Protein AF-A0A4D8QZX9-F1 (afdb_monomer_lite)

Foldseek 3Di:
DDPPPDPPDDDPVVLLQLLLVLQCVQVVHDSVVSNVLLVVLVPDLNSLVVSLVSLVVSLVPDPDPVVNVVSVVSSVVSVVVSPPDDPPVPDDPD

Radius of gyration: 15.28 Å; chains: 1; bounding box: 41×32×43 Å

Sequence (94 aa):
MRLQTDPTHFSITAFLADQVTLVARQEQLSPGAAVLRIQELSRDTAGRARLLEIISDAWRKETNPTESSKIAALRSELAAWALHVTPSDSLPRS

Secondary structure (DSSP, 8-state):
------TTS--HHHHHHHHHHHHHHHHT--HHHHHHHHHHHTTSHHHHHHHHHHHHHHHHH---HHHHHHHHHHHHHHHHHHH---GGG-----

pLDDT: mean 81.33, std 18.48, range [31.53, 97.19]

Organism: Azospirillum brasilense (NCBI:txid192)

Structure (mmCIF, N/CA/C/O backbone):
data_AF-A0A4D8QZX9-F1
#
_entry.id   AF-A0A4D8QZX9-F1
#
loop_
_atom_site.group_PDB
_atom_site.id
_atom_site.type_symbol
_atom_site.label_atom_id
_atom_site.label_alt_id
_atom_site.label_comp_id
_atom_site.label_asym_id
_atom_site.label_entity_id
_atom_site.label_seq_id
_atom_site.pdbx_PDB_ins_code
_atom_site.Cartn_x
_atom_site.Cartn_y
_atom_site.Cartn_z
_atom_site.occupancy
_atom_site.B_iso_or_equiv
_atom_site.auth_seq_id
_atom_site.auth_comp_id
_atom_site.auth_asym_id
_atom_site.auth_atom_id
_atom_site.pdbx_PDB_model_num
ATOM 1 N N . MET A 1 1 ? -14.302 23.157 8.674 1.00 31.53 1 MET A N 1
ATOM 2 C CA . MET A 1 1 ? -13.825 23.024 7.283 1.00 31.53 1 MET A CA 1
ATOM 3 C C . MET A 1 1 ? -13.835 21.539 6.935 1.00 31.53 1 MET A C 1
ATOM 5 O O . MET A 1 1 ? -12.962 20.814 7.385 1.00 31.53 1 MET A O 1
ATOM 9 N N . ARG A 1 2 ? -14.894 21.046 6.278 1.00 40.22 2 ARG A N 1
ATOM 10 C CA . ARG A 1 2 ? -14.956 19.657 5.795 1.00 40.22 2 ARG A CA 1
ATOM 11 C C . ARG A 1 2 ? -14.300 19.650 4.419 1.00 40.22 2 ARG A C 1
ATOM 13 O O . ARG A 1 2 ? -14.847 20.242 3.497 1.00 40.22 2 ARG A O 1
ATOM 20 N N . LEU A 1 3 ? -13.112 19.059 4.313 1.00 42.94 3 LEU A N 1
ATOM 21 C CA . LEU A 1 3 ? -12.501 18.751 3.022 1.00 42.94 3 LEU A CA 1
ATOM 22 C C . LEU A 1 3 ? -13.362 17.664 2.379 1.00 42.94 3 LEU A C 1
ATOM 24 O O . LEU A 1 3 ? -13.232 16.484 2.685 1.00 42.94 3 LEU A O 1
ATOM 28 N N . GLN A 1 4 ? -14.324 18.099 1.574 1.00 37.94 4 GLN A N 1
ATOM 29 C CA . GLN A 1 4 ? -15.104 17.2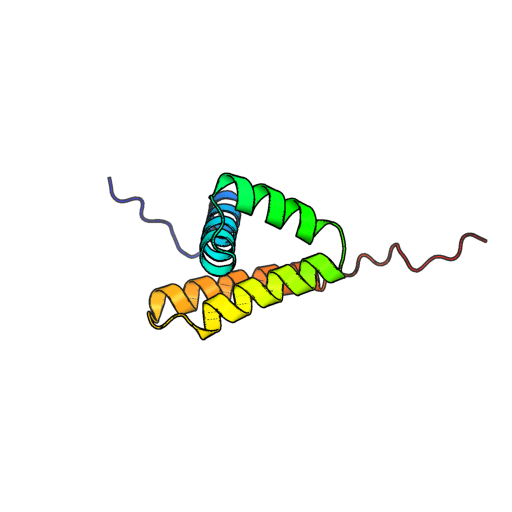31 0.712 1.00 37.94 4 GLN A CA 1
ATOM 30 C C . GLN A 1 4 ? -14.202 16.907 -0.480 1.00 37.94 4 GLN A C 1
ATOM 32 O O . GLN A 1 4 ? -14.163 17.644 -1.461 1.00 37.94 4 GLN A O 1
ATOM 37 N N . THR A 1 5 ? -13.381 15.869 -0.338 1.00 49.31 5 THR A N 1
ATOM 38 C CA . THR A 1 5 ? -12.615 15.313 -1.449 1.00 49.31 5 THR A CA 1
ATOM 39 C C . THR A 1 5 ? -13.591 14.613 -2.378 1.00 49.31 5 THR A C 1
ATOM 41 O O . THR A 1 5 ? -14.231 13.629 -2.012 1.00 49.31 5 THR A O 1
ATOM 44 N N . ASP A 1 6 ? -13.747 15.180 -3.567 1.00 45.88 6 ASP A N 1
ATOM 45 C CA . ASP A 1 6 ? -14.441 14.542 -4.671 1.00 45.88 6 ASP A CA 1
ATOM 46 C C . ASP A 1 6 ? -13.744 13.200 -4.976 1.00 45.88 6 ASP A C 1
ATOM 48 O O . ASP A 1 6 ? -12.552 13.203 -5.300 1.00 45.88 6 ASP A O 1
ATOM 52 N N . PRO A 1 7 ? -14.434 12.051 -4.855 1.00 50.03 7 PRO A N 1
ATOM 53 C CA . PRO A 1 7 ? -13.836 10.738 -5.089 1.00 50.03 7 PRO A CA 1
ATOM 54 C C . PRO A 1 7 ? -13.417 10.518 -6.552 1.00 50.03 7 PRO A C 1
ATOM 56 O O . PRO A 1 7 ? -12.755 9.525 -6.840 1.00 50.03 7 PRO A O 1
ATOM 59 N N . THR A 1 8 ? -13.780 11.424 -7.469 1.00 46.72 8 THR A N 1
ATOM 60 C CA . THR A 1 8 ? -13.354 11.397 -8.877 1.00 46.72 8 THR A CA 1
ATOM 61 C C . THR A 1 8 ? -12.069 12.185 -9.152 1.00 46.72 8 THR A C 1
ATOM 63 O O . THR A 1 8 ? -11.479 12.037 -10.220 1.00 46.72 8 THR A O 1
ATOM 66 N N . HIS A 1 9 ? -11.580 12.977 -8.191 1.00 52.66 9 HIS A N 1
ATOM 67 C CA . HIS A 1 9 ? -10.323 13.711 -8.327 1.00 52.66 9 HIS A CA 1
ATOM 68 C C . HIS A 1 9 ? -9.153 12.887 -7.773 1.00 52.66 9 HIS A C 1
ATOM 70 O O . HIS A 1 9 ? -8.858 12.892 -6.577 1.00 52.66 9 HIS A O 1
ATOM 76 N N . PHE A 1 10 ? -8.461 12.184 -8.671 1.00 51.91 10 PHE A N 1
ATOM 77 C CA . PHE A 1 10 ? -7.230 11.458 -8.365 1.00 51.91 10 PHE A CA 1
ATOM 78 C C . PHE A 1 10 ? -6.134 12.430 -7.894 1.00 51.91 10 PHE A C 1
ATOM 80 O O . PHE A 1 10 ? -5.587 13.205 -8.678 1.00 51.91 10 PHE A O 1
ATOM 87 N N . SER A 1 11 ? -5.800 12.398 -6.604 1.00 66.62 11 SER A N 1
ATOM 88 C CA . SER A 1 11 ? -4.642 13.111 -6.059 1.00 66.62 11 SER A CA 1
ATOM 89 C C . SER A 1 11 ? -3.486 12.134 -5.888 1.00 66.62 11 SER A C 1
ATOM 91 O O . SER A 1 11 ? -3.558 11.229 -5.058 1.00 66.62 11 SER A O 1
ATOM 93 N N . ILE A 1 12 ? -2.393 12.345 -6.631 1.00 65.81 12 ILE A N 1
ATOM 94 C CA . ILE A 1 12 ? -1.156 11.548 -6.525 1.00 65.81 12 ILE A CA 1
ATOM 95 C C . ILE A 1 12 ? -0.654 11.513 -5.072 1.00 65.81 12 ILE A C 1
ATOM 97 O O . ILE A 1 12 ? -0.178 10.485 -4.592 1.00 65.81 12 ILE A O 1
ATOM 101 N N . THR A 1 13 ? -0.800 12.621 -4.341 1.00 72.75 13 THR A N 1
ATOM 102 C CA . THR A 1 13 ? -0.407 12.713 -2.930 1.00 72.75 13 THR A CA 1
ATOM 103 C C . THR A 1 13 ? -1.286 11.847 -2.029 1.00 72.75 13 THR A C 1
ATOM 105 O O . THR A 1 13 ? -0.758 11.188 -1.138 1.00 72.75 13 THR A O 1
ATOM 108 N N . ALA A 1 14 ? -2.601 11.809 -2.268 1.00 76.44 14 ALA A N 1
ATOM 109 C CA . ALA A 1 14 ? -3.512 10.938 -1.522 1.00 76.44 14 ALA A CA 1
ATOM 110 C C . ALA A 1 14 ? -3.233 9.461 -1.831 1.00 76.44 14 ALA A C 1
ATOM 112 O O . ALA A 1 14 ? -3.096 8.656 -0.918 1.00 76.44 14 ALA A O 1
ATOM 113 N N . PHE A 1 15 ? -3.011 9.138 -3.106 1.00 80.81 15 PHE A N 1
ATOM 114 C CA . PHE A 1 15 ? -2.652 7.793 -3.548 1.00 80.81 15 PHE A CA 1
ATOM 115 C C . PHE A 1 15 ? -1.357 7.279 -2.898 1.00 80.81 15 PHE A C 1
ATOM 117 O O . PHE A 1 15 ? -1.282 6.125 -2.471 1.00 80.81 15 PHE A O 1
ATOM 124 N N . LEU A 1 16 ? -0.327 8.127 -2.785 1.00 85.50 16 LEU A N 1
ATOM 125 C CA . LEU A 1 16 ? 0.907 7.770 -2.082 1.00 85.50 16 LEU A CA 1
ATOM 126 C C . LEU A 1 16 ? 0.684 7.632 -0.569 1.00 85.50 16 LEU A C 1
ATOM 128 O O . LEU A 1 16 ? 1.193 6.692 0.036 1.00 85.50 16 LEU A O 1
ATOM 132 N N . ALA A 1 17 ? -0.079 8.536 0.048 1.00 89.19 17 ALA A N 1
ATOM 133 C CA . ALA A 1 17 ? -0.377 8.479 1.480 1.00 89.19 17 ALA A CA 1
ATOM 134 C C . ALA A 1 17 ? -1.154 7.208 1.865 1.00 89.19 17 ALA A C 1
ATOM 136 O O . ALA A 1 17 ? -0.858 6.585 2.891 1.00 89.19 17 ALA A O 1
ATOM 137 N N . ASP A 1 18 ? -2.095 6.788 1.022 1.00 90.38 18 ASP A N 1
ATOM 138 C CA . ASP A 1 18 ? -2.870 5.565 1.215 1.00 90.38 18 ASP A CA 1
ATOM 139 C C . ASP A 1 18 ? -1.977 4.323 1.084 1.00 90.38 18 ASP A C 1
ATOM 141 O O . ASP A 1 18 ? -2.020 3.440 1.942 1.00 90.38 18 ASP A O 1
ATOM 145 N N . GLN A 1 19 ? -1.080 4.280 0.090 1.00 91.88 19 GLN A N 1
ATOM 146 C CA . GLN A 1 19 ? -0.079 3.209 -0.017 1.00 91.88 19 GLN A CA 1
ATOM 147 C C . GLN A 1 19 ? 0.824 3.141 1.217 1.00 91.88 19 GLN A C 1
ATOM 149 O O . GLN A 1 19 ? 1.014 2.062 1.776 1.00 91.88 19 GLN A O 1
ATOM 154 N N . VAL A 1 20 ? 1.353 4.283 1.670 1.00 94.88 20 VAL A N 1
ATOM 155 C CA . VAL A 1 20 ? 2.213 4.364 2.863 1.00 94.88 20 VAL A CA 1
ATOM 156 C C . VAL A 1 20 ? 1.479 3.834 4.087 1.00 94.88 20 VAL A C 1
ATOM 158 O O . VAL A 1 20 ? 2.038 3.035 4.833 1.00 94.88 20 VAL A O 1
ATOM 161 N N . THR A 1 21 ? 0.219 4.225 4.272 1.00 94.75 21 THR A N 1
ATOM 162 C CA . THR A 1 21 ? -0.608 3.774 5.397 1.00 94.75 21 THR A CA 1
ATOM 163 C C . THR A 1 21 ? -0.833 2.263 5.360 1.00 94.75 21 THR A C 1
ATOM 165 O O . THR A 1 21 ? -0.683 1.583 6.379 1.00 94.75 21 THR A O 1
ATOM 168 N N . LEU A 1 22 ? -1.153 1.714 4.187 1.00 94.06 22 LEU A N 1
ATOM 169 C CA . LEU A 1 22 ? -1.407 0.284 4.018 1.00 94.06 22 LEU A CA 1
ATOM 170 C C . LEU A 1 22 ? -0.138 -0.550 4.225 1.00 94.06 22 LEU A C 1
ATOM 172 O O . LEU A 1 22 ? -0.180 -1.539 4.957 1.00 94.06 22 LEU A O 1
ATOM 176 N N . VAL A 1 23 ? 0.994 -0.133 3.652 1.00 96.25 23 VAL A N 1
ATOM 177 C CA . VAL A 1 23 ? 2.290 -0.810 3.825 1.00 96.25 23 VAL A CA 1
ATOM 178 C C . VAL A 1 23 ? 2.758 -0.727 5.277 1.00 96.25 23 VAL A C 1
ATOM 180 O O . VAL A 1 23 ? 3.125 -1.750 5.852 1.00 96.25 23 VAL A O 1
ATOM 183 N N . ALA A 1 24 ? 2.664 0.450 5.906 1.00 96.88 24 ALA A N 1
ATOM 184 C CA . ALA A 1 24 ? 2.999 0.630 7.318 1.00 96.88 24 ALA A CA 1
ATOM 185 C C . ALA A 1 24 ? 2.210 -0.332 8.213 1.00 96.88 24 ALA A C 1
ATOM 187 O O . ALA A 1 24 ? 2.783 -0.989 9.080 1.00 96.88 24 ALA A O 1
ATOM 188 N N . ARG A 1 25 ? 0.902 -0.474 7.968 1.00 94.31 25 ARG A N 1
ATOM 189 C CA . ARG A 1 25 ? 0.039 -1.380 8.734 1.00 94.31 25 ARG A CA 1
ATOM 190 C C . ARG A 1 25 ? 0.360 -2.855 8.482 1.00 94.31 25 ARG A C 1
ATOM 192 O O . ARG A 1 25 ? 0.404 -3.619 9.442 1.00 94.31 25 ARG A O 1
ATOM 199 N N . GLN A 1 26 ? 0.540 -3.271 7.227 1.00 95.25 26 GLN A N 1
ATOM 200 C CA . GLN A 1 26 ? 0.758 -4.688 6.899 1.00 95.25 26 GLN A CA 1
ATOM 201 C C . GLN A 1 26 ? 2.135 -5.193 7.328 1.00 95.25 26 GLN A C 1
ATOM 203 O O . GLN A 1 26 ? 2.240 -6.326 7.791 1.00 95.25 26 GLN A O 1
ATOM 208 N N . GLU A 1 27 ? 3.168 -4.363 7.200 1.00 94.88 27 GLU A N 1
ATOM 209 C CA . GLU A 1 27 ? 4.547 -4.734 7.538 1.00 94.88 27 GLU A CA 1
ATOM 210 C C . GLU A 1 27 ? 4.988 -4.221 8.923 1.00 94.88 27 GLU A C 1
ATOM 212 O O . GLU A 1 27 ? 6.139 -4.405 9.302 1.00 94.88 27 GLU A O 1
ATOM 217 N N . GLN A 1 28 ? 4.081 -3.607 9.697 1.00 96.75 28 GLN A N 1
ATOM 218 C CA . GLN A 1 28 ? 4.345 -3.050 11.036 1.00 96.75 28 GLN A CA 1
ATOM 219 C C . GLN A 1 28 ? 5.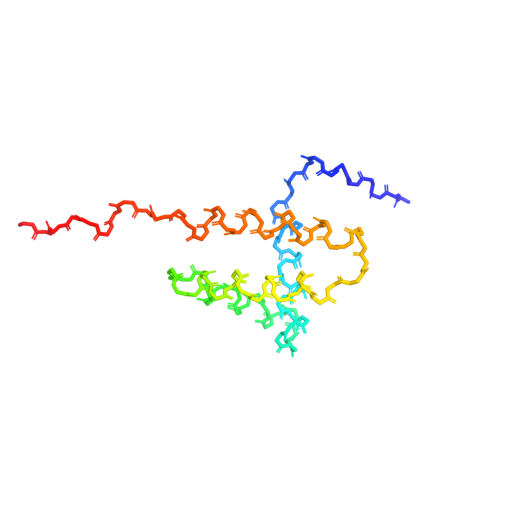491 -2.021 11.056 1.00 96.75 28 GLN A C 1
ATOM 221 O O . GLN A 1 28 ? 6.324 -1.990 11.961 1.00 96.75 28 GLN A O 1
ATOM 226 N N . LEU A 1 29 ? 5.525 -1.156 10.043 1.00 96.75 29 LEU A N 1
ATOM 227 C CA . LEU A 1 29 ? 6.546 -0.126 9.868 1.00 96.75 29 LEU A CA 1
ATOM 228 C C . LEU A 1 29 ? 6.055 1.238 10.363 1.00 96.75 29 LEU A C 1
ATOM 230 O O . LEU A 1 29 ? 4.860 1.535 10.369 1.00 96.75 29 LEU A O 1
ATOM 234 N N . SER A 1 30 ? 6.994 2.119 10.712 1.00 97.19 30 SER A N 1
ATOM 235 C CA . SER A 1 30 ? 6.679 3.545 10.842 1.00 97.19 30 SER A CA 1
ATOM 236 C C . SER A 1 30 ? 6.344 4.145 9.464 1.00 97.19 30 SER A C 1
ATOM 238 O O . SER A 1 30 ? 6.821 3.630 8.448 1.00 97.19 30 SER A O 1
ATOM 240 N N . PRO A 1 31 ? 5.595 5.263 9.383 1.00 93.50 31 PRO A N 1
ATOM 241 C CA . PRO A 1 31 ? 5.272 5.888 8.097 1.00 93.50 31 PRO A CA 1
ATOM 242 C C . PRO A 1 31 ? 6.513 6.230 7.258 1.00 93.50 31 PRO A C 1
ATOM 244 O O . PRO A 1 31 ? 6.533 5.991 6.054 1.00 93.50 31 PRO A O 1
ATOM 247 N N . GLY A 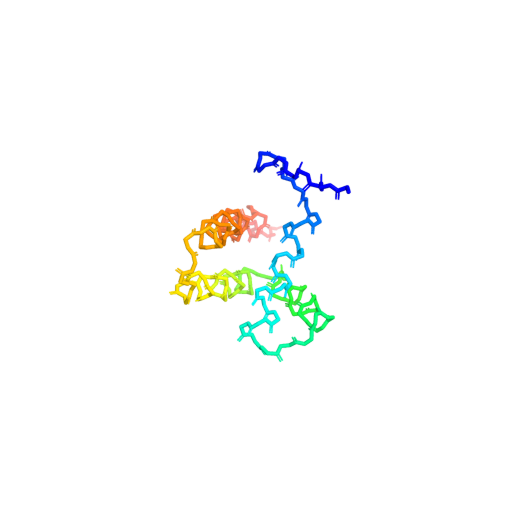1 32 ? 7.582 6.724 7.895 1.00 94.62 32 GLY A N 1
ATOM 248 C CA . GLY A 1 32 ? 8.846 7.014 7.210 1.00 94.62 32 GLY A CA 1
ATOM 249 C C . GLY A 1 32 ? 9.530 5.759 6.658 1.00 94.62 32 GLY A C 1
ATOM 250 O O . GLY A 1 32 ? 10.010 5.769 5.526 1.00 94.62 32 GLY A O 1
ATOM 251 N N . ALA A 1 33 ? 9.524 4.656 7.413 1.00 96.81 33 ALA A N 1
ATOM 252 C CA . ALA A 1 33 ? 10.069 3.380 6.947 1.00 96.81 33 ALA A CA 1
ATOM 253 C C . ALA A 1 33 ? 9.230 2.774 5.808 1.00 96.81 33 ALA A C 1
ATOM 255 O O . ALA A 1 33 ? 9.791 2.230 4.860 1.00 96.81 33 ALA A O 1
ATOM 256 N N . ALA A 1 34 ? 7.905 2.932 5.846 1.00 97.12 34 ALA A N 1
ATOM 257 C CA . ALA A 1 34 ? 7.018 2.492 4.772 1.00 97.12 34 ALA A CA 1
ATOM 258 C C . ALA A 1 34 ? 7.264 3.250 3.455 1.00 97.12 34 ALA A C 1
ATOM 260 O O . ALA A 1 34 ? 7.238 2.635 2.392 1.00 97.12 34 ALA A O 1
ATOM 261 N N . VAL A 1 35 ? 7.581 4.552 3.503 1.00 96.25 35 VAL A N 1
ATOM 262 C CA . VAL A 1 35 ? 7.991 5.311 2.304 1.00 96.25 35 VAL A CA 1
ATOM 263 C C . VAL A 1 35 ? 9.248 4.706 1.675 1.00 96.25 35 VAL A C 1
ATOM 265 O O . VAL A 1 35 ? 9.263 4.448 0.472 1.00 96.25 35 VAL A O 1
ATOM 268 N N . LEU A 1 36 ? 10.286 4.440 2.474 1.00 97.12 36 LEU A N 1
ATOM 269 C CA . LEU A 1 36 ? 11.530 3.834 1.980 1.00 97.12 36 LEU A CA 1
ATOM 270 C C . LEU A 1 36 ? 11.288 2.435 1.409 1.00 97.12 36 LEU A C 1
ATOM 272 O O . LEU A 1 36 ? 11.834 2.082 0.365 1.00 97.12 36 LEU A O 1
ATOM 276 N N . ARG A 1 37 ? 10.418 1.659 2.058 1.00 96.56 37 ARG A N 1
ATOM 277 C CA . ARG A 1 37 ? 10.035 0.327 1.602 1.00 96.56 37 ARG A CA 1
ATOM 278 C C . ARG A 1 37 ? 9.310 0.359 0.259 1.00 96.56 37 ARG A C 1
ATOM 280 O O . ARG A 1 37 ? 9.639 -0.419 -0.629 1.00 96.56 37 ARG A O 1
ATOM 287 N N . ILE A 1 38 ? 8.371 1.286 0.073 1.00 95.00 38 ILE A N 1
ATOM 288 C CA . ILE A 1 38 ? 7.688 1.487 -1.214 1.00 95.00 38 ILE A CA 1
ATOM 289 C C . ILE A 1 38 ? 8.694 1.875 -2.302 1.00 95.00 38 ILE A C 1
ATOM 291 O O . ILE A 1 38 ? 8.631 1.342 -3.409 1.00 95.00 38 ILE A O 1
ATOM 295 N N . GLN A 1 39 ? 9.646 2.763 -1.998 1.00 94.50 39 GLN A N 1
ATOM 296 C CA . GLN A 1 39 ? 10.700 3.148 -2.942 1.00 94.50 39 GLN A CA 1
ATOM 297 C C . GLN A 1 39 ? 11.579 1.961 -3.346 1.00 94.50 39 GLN A C 1
ATOM 299 O O . GLN A 1 39 ? 11.916 1.833 -4.520 1.00 94.50 39 GLN A O 1
ATOM 304 N N . GLU A 1 40 ? 11.940 1.094 -2.399 1.00 95.81 40 GLU A N 1
ATOM 305 C CA . GLU A 1 40 ? 12.693 -0.136 -2.659 1.00 95.81 40 GLU A CA 1
ATOM 306 C C . GLU A 1 40 ? 11.905 -1.091 -3.563 1.00 95.81 40 GLU A C 1
ATOM 308 O O . GLU A 1 40 ? 12.408 -1.501 -4.606 1.00 95.81 40 GLU A O 1
ATOM 313 N N . LEU A 1 41 ? 10.651 -1.381 -3.206 1.00 94.69 41 LEU A N 1
ATOM 314 C CA . LEU A 1 41 ? 9.770 -2.267 -3.970 1.00 94.69 41 LEU A CA 1
ATOM 315 C C . LEU A 1 41 ? 9.469 -1.721 -5.373 1.00 94.69 41 LEU A C 1
ATOM 317 O O . LEU A 1 41 ? 9.231 -2.479 -6.301 1.00 94.69 41 LEU A O 1
ATOM 321 N N . SER A 1 42 ? 9.522 -0.410 -5.580 1.00 91.62 42 SER A N 1
ATOM 322 C CA . SER A 1 42 ? 9.217 0.185 -6.886 1.00 91.62 42 SER A CA 1
ATOM 323 C C . SER A 1 42 ? 10.326 0.020 -7.937 1.00 91.62 42 SER A C 1
ATOM 325 O O . SER A 1 42 ? 10.098 0.339 -9.112 1.00 91.62 42 SER A O 1
ATOM 327 N N . ARG A 1 43 ? 11.516 -0.454 -7.536 1.00 90.75 43 ARG A N 1
ATOM 328 C CA . ARG A 1 43 ? 12.734 -0.489 -8.370 1.00 90.75 43 ARG A CA 1
ATOM 329 C C . ARG A 1 43 ? 12.661 -1.454 -9.544 1.00 90.75 43 ARG A C 1
ATOM 331 O O . ARG A 1 43 ? 13.182 -1.130 -10.605 1.00 90.75 43 ARG A O 1
ATOM 338 N N . ASP A 1 44 ? 12.017 -2.599 -9.368 1.00 89.56 44 ASP A N 1
ATOM 339 C CA . ASP A 1 44 ? 11.943 -3.646 -10.383 1.00 89.56 44 ASP A CA 1
ATOM 340 C C . ASP A 1 44 ? 10.571 -4.325 -10.392 1.00 89.56 44 ASP A C 1
ATOM 342 O O . ASP A 1 44 ? 9.758 -4.160 -9.483 1.00 89.56 44 ASP A O 1
ATOM 346 N N . THR A 1 45 ? 10.294 -5.092 -11.443 1.00 88.81 45 THR A N 1
ATOM 347 C CA . THR A 1 45 ? 8.997 -5.751 -11.640 1.00 88.81 45 THR A CA 1
ATOM 348 C C . THR A 1 45 ? 8.631 -6.696 -10.493 1.00 88.81 45 THR A C 1
ATOM 350 O O . THR A 1 45 ? 7.458 -6.781 -10.128 1.00 88.81 45 THR A O 1
ATOM 353 N N . ALA A 1 46 ? 9.608 -7.378 -9.888 1.00 91.00 46 ALA A N 1
ATOM 354 C CA . ALA A 1 46 ? 9.358 -8.303 -8.785 1.00 91.00 46 ALA A CA 1
ATOM 355 C C . ALA A 1 46 ? 8.944 -7.552 -7.511 1.00 91.00 46 ALA A C 1
ATOM 357 O O . ALA A 1 46 ? 7.974 -7.927 -6.850 1.00 91.00 46 ALA A O 1
ATOM 358 N N . GLY A 1 47 ? 9.617 -6.447 -7.198 1.00 93.56 47 GLY A N 1
ATOM 359 C CA . GLY A 1 47 ? 9.248 -5.559 -6.105 1.00 93.56 47 GLY A CA 1
ATOM 360 C C . GLY A 1 47 ? 7.865 -4.937 -6.314 1.00 93.56 47 GLY A C 1
ATOM 361 O O . GLY A 1 47 ? 7.071 -4.883 -5.375 1.00 93.56 47 GLY A O 1
ATOM 362 N N . ARG A 1 48 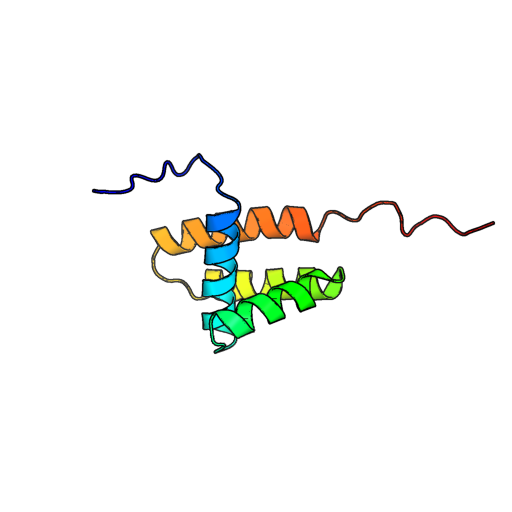? 7.520 -4.542 -7.547 1.00 93.12 48 ARG A N 1
ATOM 363 C CA . ARG A 1 48 ? 6.188 -3.996 -7.870 1.00 93.12 48 ARG A CA 1
ATOM 364 C C . ARG A 1 48 ? 5.091 -5.035 -7.684 1.00 93.12 48 ARG A C 1
ATOM 366 O O . ARG A 1 48 ? 4.054 -4.726 -7.099 1.00 93.12 48 ARG A O 1
ATOM 373 N N . ALA A 1 49 ? 5.335 -6.271 -8.121 1.00 92.94 49 ALA A N 1
ATOM 374 C CA . ALA A 1 49 ? 4.437 -7.392 -7.864 1.00 92.94 49 ALA A CA 1
ATOM 375 C C . ALA A 1 49 ? 4.267 -7.622 -6.355 1.00 92.94 49 ALA A C 1
ATOM 377 O O . ALA A 1 49 ? 3.145 -7.762 -5.870 1.00 92.94 49 ALA A O 1
ATOM 378 N N . ARG A 1 50 ? 5.360 -7.551 -5.587 1.00 94.94 50 ARG A N 1
ATOM 379 C CA . ARG A 1 50 ? 5.307 -7.683 -4.129 1.00 94.94 50 ARG A CA 1
ATOM 380 C C . ARG A 1 50 ? 4.524 -6.553 -3.458 1.00 94.94 50 ARG A C 1
ATOM 382 O O . ARG A 1 50 ? 3.748 -6.811 -2.540 1.00 94.94 50 ARG A O 1
ATOM 389 N N . LEU A 1 51 ? 4.678 -5.313 -3.918 1.00 94.62 51 LEU A N 1
ATOM 390 C CA . LEU A 1 51 ? 3.880 -4.186 -3.434 1.00 94.62 51 LEU A CA 1
ATOM 391 C C . LEU A 1 51 ? 2.384 -4.425 -3.692 1.00 94.62 51 LEU A C 1
ATOM 393 O O . LEU A 1 51 ? 1.565 -4.235 -2.792 1.00 94.62 51 LEU A O 1
ATOM 397 N N . LEU A 1 52 ? 2.028 -4.921 -4.880 1.00 94.56 52 LEU A N 1
ATOM 398 C CA . LEU A 1 52 ? 0.649 -5.279 -5.219 1.00 94.56 52 LEU A CA 1
ATOM 399 C C . LEU A 1 52 ? 0.089 -6.389 -4.316 1.00 94.56 52 LEU A C 1
ATOM 401 O O . LEU A 1 52 ? -1.078 -6.322 -3.918 1.00 94.56 52 LEU A O 1
ATOM 405 N N . GLU A 1 53 ? 0.896 -7.386 -3.955 1.00 95.44 53 GLU A N 1
ATOM 406 C CA . GLU A 1 53 ? 0.506 -8.438 -3.008 1.00 95.44 53 GLU A CA 1
ATOM 407 C C . GLU A 1 53 ? 0.192 -7.879 -1.619 1.00 95.44 53 GLU A C 1
ATOM 409 O O . GLU A 1 53 ? -0.856 -8.209 -1.066 1.00 95.44 53 GLU A O 1
ATOM 414 N N . ILE A 1 54 ? 1.040 -6.994 -1.082 1.00 95.75 54 ILE A N 1
ATOM 415 C CA . ILE A 1 54 ? 0.845 -6.371 0.240 1.00 95.75 54 ILE A CA 1
ATOM 416 C C . ILE A 1 54 ? -0.486 -5.613 0.288 1.00 95.75 54 ILE A C 1
ATOM 418 O O . ILE A 1 54 ? -1.282 -5.777 1.217 1.00 95.75 54 ILE A O 1
ATOM 422 N N . ILE A 1 55 ? -0.764 -4.810 -0.740 1.00 94.00 55 ILE A N 1
ATOM 423 C CA . ILE A 1 55 ? -2.029 -4.077 -0.854 1.00 94.00 55 ILE A CA 1
ATOM 424 C C . ILE A 1 55 ? -3.212 -5.042 -1.025 1.00 94.00 55 ILE A C 1
ATOM 426 O O . ILE A 1 55 ? -4.275 -4.839 -0.437 1.00 94.00 55 ILE A O 1
ATOM 430 N N . SER A 1 56 ? -3.037 -6.122 -1.788 1.00 94.44 56 SER A N 1
ATOM 431 C CA . SER A 1 56 ? -4.070 -7.148 -1.969 1.00 94.44 56 SER A CA 1
ATOM 432 C C . SER A 1 56 ? -4.391 -7.890 -0.671 1.00 94.44 56 SER A C 1
ATOM 434 O O . SER A 1 56 ? -5.556 -8.196 -0.417 1.00 94.44 56 SER A O 1
ATOM 436 N N . ASP A 1 57 ? -3.389 -8.156 0.166 1.00 95.38 57 ASP A N 1
ATOM 437 C CA . ASP A 1 57 ? -3.572 -8.712 1.507 1.00 95.38 57 ASP A CA 1
ATOM 438 C C . ASP A 1 57 ? -4.315 -7.747 2.423 1.00 95.38 57 ASP A C 1
ATOM 440 O O . ASP A 1 57 ? -5.199 -8.171 3.170 1.00 95.38 57 ASP A O 1
ATOM 444 N N . ALA A 1 58 ? -4.005 -6.451 2.348 1.00 92.44 58 ALA A N 1
ATOM 445 C CA . ALA A 1 58 ? -4.737 -5.436 3.095 1.00 92.44 58 ALA A CA 1
ATOM 446 C C . ALA A 1 58 ? -6.214 -5.393 2.692 1.00 92.44 58 ALA A C 1
ATOM 448 O O . ALA A 1 58 ? -7.079 -5.391 3.563 1.00 92.44 58 ALA A O 1
ATOM 449 N N . TRP A 1 59 ? -6.500 -5.451 1.389 1.00 93.38 59 TRP A N 1
ATOM 450 C CA . TRP A 1 59 ? -7.866 -5.508 0.873 1.00 93.38 59 TRP A CA 1
ATOM 451 C C . TRP A 1 59 ? -8.630 -6.739 1.373 1.00 93.38 59 TRP A C 1
ATOM 453 O O . TRP A 1 59 ? -9.756 -6.609 1.844 1.00 93.38 59 TRP A O 1
ATOM 463 N N . ARG A 1 60 ? -8.010 -7.928 1.325 1.00 93.38 60 ARG A N 1
ATOM 464 C CA . ARG A 1 60 ? -8.627 -9.185 1.789 1.00 93.38 60 ARG A CA 1
ATOM 465 C C . ARG A 1 60 ? -8.978 -9.174 3.278 1.00 93.38 60 ARG A C 1
ATOM 467 O O . ARG A 1 60 ? -9.918 -9.852 3.677 1.00 93.38 60 ARG A O 1
ATOM 474 N N . LYS A 1 61 ? -8.201 -8.457 4.095 1.00 93.44 61 LYS A N 1
ATOM 475 C CA . LYS A 1 61 ? -8.394 -8.360 5.551 1.00 93.44 61 LYS A CA 1
ATOM 476 C C . LYS A 1 61 ? -9.343 -7.227 5.958 1.00 93.44 61 LYS A C 1
ATOM 478 O O . LYS A 1 61 ? -9.708 -7.159 7.130 1.00 93.44 61 LYS A O 1
ATOM 483 N N . GLU A 1 62 ? -9.703 -6.326 5.044 1.00 93.50 62 GLU A N 1
ATOM 484 C CA . GLU A 1 62 ? -10.540 -5.167 5.356 1.00 93.50 62 GLU A CA 1
ATOM 485 C C . GLU A 1 62 ? -12.018 -5.562 5.452 1.00 93.50 62 GLU A C 1
ATOM 487 O O . GLU A 1 62 ? -12.581 -6.158 4.535 1.00 93.50 62 GLU A O 1
ATOM 492 N N . THR A 1 63 ? -12.650 -5.223 6.574 1.00 91.44 63 THR A N 1
ATOM 493 C CA . THR A 1 63 ? -14.049 -5.569 6.867 1.00 91.44 63 THR A CA 1
ATOM 494 C C . THR A 1 63 ? -14.993 -4.391 6.660 1.00 91.44 63 THR A C 1
ATOM 496 O O . THR A 1 63 ? -16.198 -4.590 6.499 1.00 91.44 63 THR A O 1
ATOM 499 N N . ASN A 1 64 ? -14.474 -3.161 6.634 1.00 90.44 64 ASN A N 1
ATOM 500 C CA . ASN A 1 64 ? -15.260 -1.977 6.336 1.00 90.44 64 ASN A CA 1
ATOM 501 C C . ASN A 1 64 ? -15.493 -1.872 4.814 1.00 90.44 64 ASN A C 1
ATOM 503 O O . ASN A 1 64 ? -14.528 -1.752 4.059 1.00 90.44 64 ASN A O 1
ATOM 507 N N . PRO A 1 65 ? -16.750 -1.862 4.333 1.00 85.62 65 PRO A N 1
ATOM 508 C CA . PRO A 1 65 ? -17.047 -1.859 2.898 1.00 85.62 65 PRO A CA 1
ATOM 509 C C . PRO A 1 65 ? -16.579 -0.582 2.182 1.00 85.62 65 PRO A C 1
ATOM 511 O O . PRO A 1 65 ? -16.162 -0.634 1.022 1.00 85.62 65 PRO A O 1
ATOM 514 N N . THR A 1 66 ? -16.600 0.562 2.870 1.00 85.44 66 THR A N 1
ATOM 515 C CA . THR A 1 66 ? -16.126 1.840 2.325 1.00 85.44 66 THR A CA 1
ATOM 516 C C . THR A 1 66 ? -14.612 1.828 2.162 1.00 85.44 66 THR A C 1
ATOM 518 O O . THR A 1 66 ? -14.106 2.181 1.098 1.00 85.44 66 THR A O 1
ATOM 521 N N . GLU A 1 67 ? -13.879 1.381 3.184 1.00 85.44 67 GLU A N 1
ATOM 522 C CA . GLU A 1 67 ? -12.417 1.273 3.106 1.00 85.44 67 GLU A CA 1
ATOM 523 C C . GLU A 1 67 ? -11.992 0.188 2.112 1.00 85.44 67 GLU A C 1
ATOM 525 O O . GLU A 1 67 ? -11.108 0.419 1.293 1.00 85.44 67 GLU A O 1
ATOM 530 N N . SER A 1 68 ? -12.688 -0.950 2.078 1.00 89.62 68 SER A N 1
ATOM 531 C CA . SER A 1 68 ? -12.449 -2.012 1.096 1.00 89.62 68 SER A CA 1
ATOM 532 C C . SER A 1 68 ? -12.579 -1.500 -0.343 1.00 89.62 68 SER A C 1
ATOM 534 O O . SER A 1 68 ? -11.735 -1.806 -1.185 1.00 89.62 68 SER A O 1
ATOM 536 N N . SER A 1 69 ? -13.573 -0.648 -0.619 1.00 86.38 69 SER A N 1
ATOM 537 C CA . SER A 1 69 ? -13.755 -0.032 -1.941 1.00 86.38 69 SER A CA 1
ATOM 538 C C . SER A 1 69 ? -12.597 0.903 -2.316 1.00 86.38 69 SER A C 1
ATOM 540 O O . SER A 1 69 ? -12.134 0.879 -3.457 1.00 86.38 69 SER A O 1
ATOM 542 N N . LYS A 1 70 ? -12.069 1.677 -1.358 1.00 87.69 70 LYS A N 1
ATOM 543 C CA . LYS A 1 70 ? -10.885 2.527 -1.577 1.00 87.69 70 LYS A CA 1
ATOM 544 C C . LYS A 1 70 ? -9.638 1.696 -1.865 1.00 87.69 70 LYS A C 1
ATOM 546 O O . LYS A 1 70 ? -8.928 1.967 -2.830 1.00 87.69 70 LYS A O 1
ATOM 551 N N . ILE A 1 71 ? -9.395 0.652 -1.069 1.00 89.75 71 ILE A N 1
ATOM 552 C CA . ILE A 1 71 ? -8.240 -0.234 -1.270 1.00 89.75 71 ILE A CA 1
ATOM 553 C C . ILE A 1 71 ? -8.365 -0.969 -2.615 1.00 89.75 71 ILE A C 1
ATOM 555 O O . ILE A 1 71 ? -7.365 -1.142 -3.308 1.00 89.75 71 ILE A O 1
ATOM 559 N N . ALA A 1 72 ? -9.575 -1.353 -3.038 1.00 89.12 72 ALA A N 1
ATOM 560 C CA . ALA A 1 72 ? -9.809 -1.969 -4.345 1.00 89.12 72 ALA A CA 1
ATOM 561 C C . ALA A 1 72 ? -9.461 -1.033 -5.516 1.00 89.12 72 ALA A C 1
ATOM 563 O O . ALA A 1 72 ? -8.837 -1.479 -6.486 1.00 89.12 72 ALA A O 1
ATOM 564 N N . ALA A 1 73 ? -9.820 0.252 -5.423 1.00 89.31 73 ALA A N 1
ATOM 565 C CA . ALA A 1 73 ? -9.436 1.259 -6.411 1.00 89.31 73 ALA A CA 1
ATOM 566 C C . ALA A 1 73 ? -7.909 1.426 -6.458 1.00 89.31 73 ALA A C 1
ATOM 568 O O . ALA A 1 73 ? -7.304 1.282 -7.519 1.00 89.31 73 ALA A O 1
ATOM 569 N N . LEU A 1 74 ? -7.270 1.593 -5.294 1.00 88.75 74 LEU A N 1
ATOM 570 C CA . LEU A 1 74 ? -5.815 1.719 -5.177 1.00 88.75 74 LEU A CA 1
ATOM 571 C C . LEU A 1 74 ? -5.074 0.502 -5.745 1.00 88.75 74 LEU A C 1
ATOM 573 O O . LEU A 1 74 ? -4.094 0.649 -6.472 1.00 88.75 74 LEU A O 1
ATOM 577 N N . ARG A 1 75 ? -5.569 -0.708 -5.463 1.00 91.88 75 ARG A N 1
ATOM 578 C CA . ARG A 1 75 ? -5.031 -1.958 -6.011 1.00 91.88 75 ARG A CA 1
ATOM 579 C C . ARG A 1 75 ? -5.121 -1.999 -7.535 1.00 91.88 75 ARG A C 1
ATOM 581 O O . ARG A 1 75 ? -4.197 -2.490 -8.170 1.00 91.88 75 ARG A O 1
ATOM 588 N N . SER A 1 76 ? -6.226 -1.530 -8.110 1.00 88.88 76 SER A N 1
ATOM 589 C CA . SER A 1 76 ? -6.443 -1.561 -9.562 1.00 88.88 76 SER A CA 1
ATOM 590 C C . SER A 1 76 ? -5.477 -0.623 -10.289 1.00 88.88 76 SER A C 1
ATOM 592 O O . SER A 1 76 ? -4.837 -1.040 -11.252 1.00 88.88 76 SER A O 1
ATOM 594 N N . GLU A 1 77 ? -5.286 0.590 -9.765 1.00 88.31 77 GLU A N 1
ATOM 595 C CA . GLU A 1 77 ? -4.289 1.547 -10.268 1.00 88.31 77 GLU A CA 1
ATOM 596 C C . GLU A 1 77 ? -2.859 1.000 -10.145 1.00 88.31 77 GLU A C 1
ATOM 598 O O . GLU A 1 77 ? -2.073 1.030 -11.094 1.00 88.31 77 GLU A O 1
ATOM 603 N N . LEU A 1 78 ? -2.524 0.422 -8.986 1.00 86.75 78 LEU A N 1
ATOM 604 C CA . LEU A 1 78 ? -1.210 -0.176 -8.761 1.00 86.75 78 LEU A CA 1
ATOM 605 C C . LEU A 1 78 ? -0.959 -1.380 -9.681 1.00 86.75 78 LEU A C 1
ATOM 607 O O . LEU A 1 78 ? 0.159 -1.554 -10.159 1.00 86.75 78 LEU A O 1
ATOM 611 N N . ALA A 1 79 ? -1.978 -2.200 -9.951 1.00 89.44 79 ALA A N 1
ATOM 612 C CA . ALA A 1 79 ? -1.877 -3.328 -10.871 1.00 89.44 79 ALA A CA 1
ATOM 613 C C . ALA A 1 79 ? -1.621 -2.861 -12.308 1.00 89.44 79 ALA A C 1
ATOM 615 O O . ALA A 1 79 ? -0.750 -3.420 -12.973 1.00 89.44 79 ALA A O 1
ATOM 616 N N . ALA A 1 80 ? -2.317 -1.817 -12.766 1.00 86.38 80 ALA A N 1
ATOM 617 C CA . ALA A 1 80 ? -2.057 -1.217 -14.071 1.00 86.38 80 ALA A CA 1
ATOM 618 C C . ALA A 1 80 ? -0.596 -0.754 -14.174 1.00 86.38 80 ALA A C 1
ATOM 620 O O . ALA A 1 80 ? 0.103 -1.111 -15.119 1.00 86.38 80 ALA A O 1
ATOM 621 N N . TRP A 1 81 ? -0.085 -0.060 -13.157 1.00 84.06 81 TRP A N 1
ATOM 622 C CA . TRP A 1 81 ? 1.313 0.370 -13.128 1.00 84.06 81 TRP A CA 1
ATOM 623 C C . TRP A 1 81 ? 2.324 -0.789 -13.047 1.00 84.06 81 TRP A C 1
ATOM 625 O O . TRP A 1 81 ? 3.333 -0.774 -13.752 1.00 84.06 81 TRP A O 1
ATOM 635 N N . ALA A 1 82 ? 2.072 -1.808 -12.221 1.00 81.25 82 ALA A N 1
ATOM 636 C CA . ALA A 1 82 ? 2.972 -2.951 -12.052 1.00 81.25 82 ALA A CA 1
ATOM 637 C C . 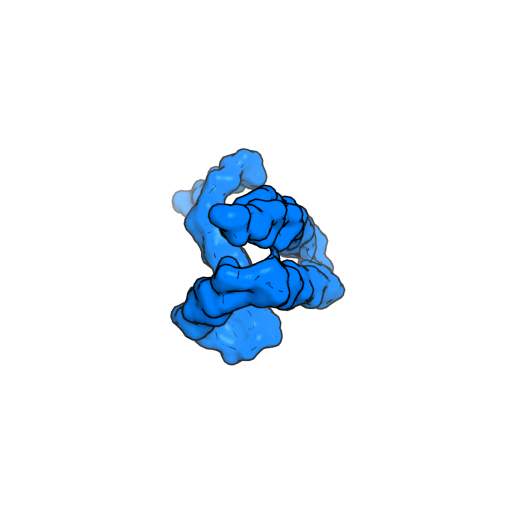ALA A 1 82 ? 3.081 -3.810 -13.325 1.00 81.25 82 ALA A C 1
ATOM 639 O O . ALA A 1 82 ? 4.129 -4.402 -13.576 1.00 81.25 82 ALA A O 1
ATOM 640 N N . LEU A 1 83 ? 2.010 -3.857 -14.125 1.00 71.75 83 LEU A N 1
ATOM 641 C CA . LEU A 1 83 ? 1.919 -4.622 -15.372 1.00 71.75 83 LEU A CA 1
ATOM 642 C C . LEU A 1 83 ? 2.357 -3.835 -16.613 1.00 71.75 83 LEU A C 1
ATOM 644 O O . LEU A 1 83 ? 2.505 -4.435 -17.679 1.00 71.75 83 LEU A O 1
ATOM 648 N N . HIS A 1 84 ? 2.599 -2.524 -16.501 1.00 68.00 84 HIS A N 1
ATOM 649 C CA . HIS A 1 84 ? 3.270 -1.753 -17.547 1.00 68.00 84 HIS A CA 1
ATOM 650 C C . HIS A 1 84 ? 4.732 -2.217 -17.666 1.00 68.00 84 HIS A C 1
ATOM 652 O O . HIS A 1 84 ? 5.662 -1.624 -17.119 1.00 68.00 84 HIS A O 1
ATOM 658 N N . VAL A 1 85 ? 4.928 -3.302 -18.415 1.00 54.44 85 VAL A N 1
ATOM 659 C CA . VAL A 1 85 ? 6.212 -3.692 -18.990 1.00 54.44 85 VAL A CA 1
ATOM 660 C C . VAL A 1 85 ? 6.597 -2.587 -1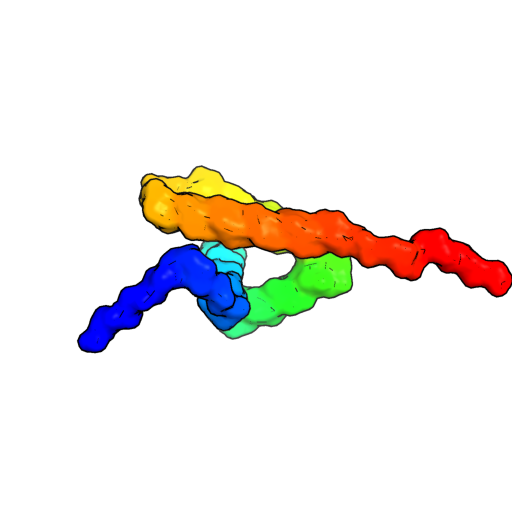9.967 1.00 54.44 85 VAL A C 1
ATOM 662 O O . VAL A 1 85 ? 5.992 -2.440 -21.028 1.00 54.44 85 VAL A O 1
ATOM 665 N N . THR A 1 86 ? 7.590 -1.772 -19.621 1.00 50.97 86 THR A N 1
ATOM 666 C CA . THR A 1 86 ? 8.254 -0.930 -20.617 1.00 50.97 86 THR A CA 1
ATOM 667 C C . THR A 1 86 ? 8.852 -1.853 -21.683 1.00 50.97 86 THR A C 1
ATOM 669 O O . THR A 1 86 ? 9.664 -2.702 -21.316 1.00 50.97 86 THR A O 1
ATOM 672 N N . PRO A 1 87 ? 8.547 -1.696 -22.987 1.00 46.53 87 PRO A N 1
ATOM 673 C CA . PRO A 1 87 ? 9.103 -2.534 -24.064 1.00 46.53 87 PRO A CA 1
ATOM 674 C C . PRO A 1 87 ? 10.630 -2.419 -24.253 1.00 46.53 87 PRO A C 1
ATOM 676 O O . PRO A 1 87 ? 11.171 -2.870 -25.259 1.00 46.53 87 PRO A O 1
ATOM 679 N N . SER A 1 88 ? 11.337 -1.765 -23.330 1.00 49.12 88 SER A N 1
ATOM 680 C CA . SER A 1 88 ? 12.720 -1.337 -23.512 1.00 49.12 88 SER A CA 1
ATOM 681 C C . SER A 1 88 ? 13.769 -2.361 -23.062 1.00 49.12 88 SER A C 1
ATOM 683 O O . SER A 1 88 ? 14.943 -2.145 -23.343 1.00 49.12 88 SER A O 1
ATOM 685 N N . ASP A 1 89 ? 13.366 -3.474 -22.438 1.00 51.78 89 ASP A N 1
ATOM 686 C CA . ASP A 1 89 ? 14.275 -4.567 -22.037 1.00 51.78 89 ASP A CA 1
ATOM 687 C C . ASP A 1 89 ? 14.444 -5.658 -23.114 1.00 51.78 89 ASP A C 1
ATOM 689 O O . ASP A 1 89 ? 15.179 -6.623 -22.923 1.00 51.78 89 ASP A O 1
ATOM 693 N N . SER A 1 90 ? 13.791 -5.514 -24.273 1.00 45.53 90 SER A N 1
ATOM 694 C CA . SER A 1 90 ? 13.741 -6.543 -25.326 1.00 45.53 90 SER A CA 1
ATOM 695 C C . SER A 1 90 ? 14.539 -6.235 -26.601 1.00 45.53 90 SER A C 1
ATOM 697 O O . SER A 1 90 ? 14.330 -6.898 -27.615 1.00 45.53 90 SER A O 1
ATOM 699 N N . LEU A 1 91 ? 15.478 -5.284 -26.588 1.00 53.59 91 LEU A N 1
ATOM 700 C CA . LEU A 1 91 ? 16.408 -5.121 -27.715 1.00 53.59 91 LEU A CA 1
ATOM 701 C C . LEU A 1 91 ? 17.771 -5.755 -27.391 1.00 53.59 91 LEU A C 1
ATOM 703 O O . LEU A 1 91 ? 18.492 -5.225 -26.541 1.00 53.59 91 LEU A O 1
ATOM 707 N N . PRO A 1 92 ? 18.176 -6.849 -28.070 1.00 52.91 92 PRO A N 1
ATOM 708 C CA . PRO A 1 92 ? 19.564 -7.274 -28.028 1.00 52.91 92 PRO A CA 1
ATOM 709 C C . PRO A 1 92 ? 20.403 -6.181 -28.693 1.00 52.91 92 PRO A C 1
ATOM 711 O O . PRO A 1 92 ? 20.168 -5.819 -29.848 1.00 52.91 92 PRO A O 1
ATOM 714 N N . ARG A 1 93 ? 21.376 -5.632 -27.954 1.00 51.25 93 ARG A N 1
ATOM 715 C CA . ARG A 1 93 ? 22.426 -4.800 -28.551 1.00 51.25 93 ARG A CA 1
ATOM 716 C C . ARG A 1 93 ? 23.149 -5.669 -29.580 1.00 51.25 93 ARG A C 1
ATOM 718 O O . ARG A 1 93 ? 23.816 -6.626 -29.195 1.00 51.25 93 ARG A O 1
ATOM 725 N N . SER A 1 94 ? 22.907 -5.379 -30.857 1.00 64.31 94 SER A N 1
ATOM 726 C CA . SER A 1 94 ? 23.660 -5.931 -31.987 1.00 64.31 94 SER A CA 1
ATOM 727 C C . SER A 1 94 ? 24.973 -5.179 -32.144 1.00 64.31 94 SER A C 1
ATOM 729 O O . SER A 1 94 ? 24.973 -3.961 -31.846 1.00 64.31 94 SER A O 1
#